Protein AF-A0AAV5FBT4-F1 (afdb_monomer_lite)

Sequence (159 aa):
MNPSDLVKLIEILNPSNKPGRITIITRMGAENMRVKLPHLIRAVRNSGQIVTWITDPMHGNTIKAPCVRAFFDVHDQEGSHPGGIHLEMTGQNVTECIGGSRTVTFDDLSDRYHTHCDPRLNASQSLELAFIIAETQEEEDAFRSQQQPATASACFLNG

pLDDT: mean 84.29, std 15.22, range [38.34, 98.38]

Structure (mmCIF, N/CA/C/O backbone):
data_AF-A0AAV5FBT4-F1
#
_entry.id   AF-A0AAV5FBT4-F1
#
loop_
_atom_site.group_PDB
_atom_site.id
_atom_site.type_symbol
_atom_site.label_atom_id
_atom_site.label_alt_id
_atom_site.label_comp_id
_atom_site.label_asym_id
_atom_site.label_entity_id
_atom_site.label_seq_id
_atom_site.pdbx_PDB_ins_code
_atom_site.Cartn_x
_atom_site.Cartn_y
_atom_site.Cartn_z
_atom_site.occupancy
_atom_site.B_iso_or_equiv
_atom_site.auth_seq_id
_atom_site.auth_comp_id
_atom_site.auth_asym_id
_atom_site.auth_atom_id
_atom_site.pdbx_PDB_model_num
ATOM 1 N N . MET A 1 1 ? 2.595 -10.405 10.685 1.00 91.25 1 MET A N 1
ATOM 2 C CA . MET A 1 1 ? 1.935 -9.520 11.664 1.00 91.25 1 MET A CA 1
ATOM 3 C C . MET A 1 1 ? 0.677 -10.215 12.149 1.00 91.25 1 MET A C 1
ATOM 5 O O . MET A 1 1 ? -0.098 -10.642 11.301 1.00 91.25 1 MET A O 1
ATOM 9 N N . ASN A 1 2 ? 0.506 -10.378 13.460 1.00 95.88 2 ASN A N 1
ATOM 10 C CA . ASN A 1 2 ? -0.711 -10.950 14.039 1.00 95.88 2 ASN A CA 1
ATOM 11 C C . ASN A 1 2 ? -1.728 -9.816 14.290 1.00 95.88 2 ASN A C 1
ATOM 13 O O . ASN A 1 2 ? -1.302 -8.749 14.742 1.00 95.88 2 ASN A O 1
ATOM 17 N N . PRO A 1 3 ? -3.039 -9.985 14.026 1.00 97.44 3 PRO A N 1
ATOM 18 C CA . PRO A 1 3 ? -3.989 -8.876 14.141 1.00 97.44 3 PRO A CA 1
ATOM 19 C C . PRO A 1 3 ? -4.095 -8.285 15.557 1.00 97.44 3 PRO A C 1
ATOM 21 O O . PRO A 1 3 ? -4.186 -7.070 15.706 1.00 97.44 3 PRO A O 1
ATOM 24 N N . SER A 1 4 ? -4.010 -9.117 16.600 1.00 97.19 4 SER A N 1
ATOM 25 C CA . SER A 1 4 ? -4.030 -8.657 17.998 1.00 97.19 4 SER A CA 1
ATOM 26 C C . SER A 1 4 ? -2.835 -7.776 18.353 1.00 97.19 4 SER A C 1
ATOM 28 O O . SER A 1 4 ? -2.968 -6.819 19.111 1.00 97.19 4 SER A O 1
ATOM 30 N N . ASP A 1 5 ? -1.663 -8.104 17.815 1.00 98.12 5 ASP A N 1
ATOM 31 C CA . ASP A 1 5 ? -0.425 -7.389 18.120 1.00 98.12 5 ASP A CA 1
ATOM 32 C C . ASP A 1 5 ? -0.409 -6.034 17.415 1.00 98.12 5 ASP A C 1
ATOM 34 O O . ASP A 1 5 ? 0.027 -5.042 17.994 1.00 98.12 5 ASP A O 1
ATOM 38 N N . LEU A 1 6 ? -0.965 -5.977 16.200 1.00 98.12 6 LEU A N 1
ATOM 39 C CA . LEU A 1 6 ? -1.168 -4.728 15.475 1.00 98.12 6 LEU A CA 1
ATOM 40 C C . LEU A 1 6 ? -2.055 -3.760 16.267 1.00 98.12 6 LEU A C 1
ATOM 42 O O . LEU A 1 6 ? -1.684 -2.601 16.427 1.00 98.12 6 LEU A O 1
ATOM 46 N N . VAL A 1 7 ? -3.191 -4.228 16.795 1.00 98.38 7 VAL A N 1
ATOM 47 C CA . VAL A 1 7 ? -4.098 -3.385 17.594 1.00 98.38 7 VAL A CA 1
ATOM 48 C C . VAL A 1 7 ? -3.393 -2.835 18.834 1.00 98.38 7 VAL A C 1
ATOM 50 O O . VAL A 1 7 ? -3.407 -1.624 19.044 1.00 98.38 7 VAL A O 1
ATOM 53 N N . LYS A 1 8 ? -2.690 -3.688 19.590 1.00 98.19 8 LYS A N 1
ATOM 54 C CA . LYS A 1 8 ? -1.911 -3.256 20.764 1.00 98.19 8 LYS A CA 1
ATOM 55 C C . LYS A 1 8 ? -0.864 -2.202 20.404 1.00 98.19 8 LYS A C 1
ATOM 57 O O . LYS A 1 8 ? -0.679 -1.234 21.134 1.00 98.19 8 LYS A O 1
ATOM 62 N N . LEU A 1 9 ? -0.174 -2.376 19.276 1.00 98.25 9 LEU A N 1
ATOM 63 C CA . LEU A 1 9 ? 0.823 -1.414 18.813 1.00 98.25 9 LEU A CA 1
ATOM 64 C C . LEU A 1 9 ? 0.180 -0.058 18.485 1.00 98.25 9 LEU A C 1
ATOM 66 O O . LEU A 1 9 ? 0.726 0.981 18.850 1.00 98.25 9 LEU A O 1
ATOM 70 N N . ILE A 1 10 ? -0.988 -0.058 17.836 1.00 98.25 10 ILE A N 1
ATOM 71 C CA . ILE A 1 10 ? -1.728 1.171 17.521 1.00 98.25 10 ILE A CA 1
ATOM 72 C C . ILE A 1 10 ? -2.156 1.885 18.805 1.00 98.25 10 ILE A C 1
ATOM 74 O O . ILE A 1 10 ? -1.957 3.091 18.907 1.00 98.25 10 ILE A O 1
ATOM 78 N N . GLU A 1 11 ? -2.672 1.162 19.799 1.00 97.69 11 GLU A N 1
ATOM 79 C CA . GLU A 1 11 ? -3.088 1.734 21.088 1.00 97.69 11 GLU A CA 1
ATOM 80 C C . GLU A 1 11 ? -1.926 2.406 21.831 1.00 97.69 11 GLU A C 1
ATOM 82 O O . GLU A 1 11 ? -2.087 3.493 22.385 1.00 97.69 11 GLU A O 1
ATOM 87 N N . ILE A 1 12 ? -0.734 1.802 21.792 1.00 98.06 12 ILE A N 1
ATOM 88 C CA . ILE A 1 12 ? 0.477 2.375 22.394 1.00 98.06 12 ILE A CA 1
ATOM 89 C C . ILE A 1 12 ? 0.918 3.642 21.648 1.00 98.06 12 ILE A C 1
ATOM 91 O O . ILE A 1 12 ? 1.294 4.636 22.271 1.00 98.06 12 ILE A O 1
ATOM 95 N N . LEU A 1 13 ? 0.900 3.619 20.313 1.00 97.88 13 LEU A N 1
ATOM 96 C CA . LEU A 1 13 ? 1.433 4.705 19.483 1.00 97.88 13 LEU A CA 1
ATOM 97 C C . LEU A 1 13 ? 0.427 5.846 19.235 1.00 97.88 13 LEU A C 1
ATOM 99 O O . LEU A 1 13 ? 0.830 6.964 18.892 1.00 97.88 13 LEU A O 1
ATOM 103 N N . ASN A 1 14 ? -0.869 5.582 19.405 1.00 97.88 14 ASN A N 1
ATOM 104 C CA . ASN A 1 14 ? -1.975 6.517 19.203 1.00 97.88 14 ASN A CA 1
ATOM 105 C C . ASN A 1 14 ? -3.029 6.409 20.318 1.00 97.88 14 ASN A C 1
ATOM 107 O O . ASN A 1 14 ? -4.195 6.126 20.038 1.00 97.88 14 ASN A O 1
ATOM 111 N N . PRO A 1 15 ? -2.658 6.674 21.583 1.00 97.00 15 PRO A N 1
ATOM 112 C CA . PRO A 1 15 ? -3.547 6.466 22.729 1.00 97.00 15 PRO A CA 1
ATOM 113 C C . PRO A 1 15 ? -4.798 7.356 22.707 1.00 97.00 15 PRO A C 1
ATOM 115 O O . PRO A 1 15 ? -5.805 7.023 23.321 1.00 97.00 15 PRO A O 1
ATOM 118 N N . SER A 1 16 ? -4.757 8.485 21.994 1.00 97.50 16 SER A N 1
ATOM 119 C CA . SER A 1 16 ? -5.908 9.375 21.795 1.00 97.50 16 SER A CA 1
ATOM 120 C C . SER A 1 16 ? -6.711 9.075 20.525 1.00 97.50 16 SER A C 1
ATOM 122 O O . SER A 1 16 ? -7.611 9.843 20.192 1.00 97.50 16 SER A O 1
ATOM 124 N N . ASN A 1 17 ? -6.378 7.996 19.804 1.00 97.75 17 ASN A N 1
ATOM 125 C CA . ASN A 1 17 ? -6.996 7.583 18.543 1.00 97.75 17 ASN A CA 1
ATOM 126 C C . ASN A 1 17 ? -7.163 8.744 17.540 1.00 97.75 17 ASN A C 1
ATOM 128 O O . ASN A 1 17 ? -8.205 8.914 16.906 1.00 97.75 17 ASN A O 1
ATOM 132 N N . LYS A 1 18 ? -6.140 9.601 17.422 1.00 98.12 18 LYS A N 1
ATOM 133 C CA . LYS A 1 18 ? -6.183 10.773 16.544 1.00 98.12 18 LYS A CA 1
ATOM 134 C C . LYS A 1 18 ? -6.147 10.320 15.073 1.00 98.12 18 LYS A C 1
ATOM 136 O O . LYS A 1 18 ? -5.168 9.673 14.686 1.00 98.12 18 LYS A O 1
ATOM 141 N N . PRO A 1 19 ? -7.134 10.690 14.233 1.00 96.94 19 PRO A N 1
ATOM 142 C CA . PRO A 1 19 ? -7.116 10.369 12.807 1.00 96.94 19 PRO A CA 1
ATOM 143 C C . PRO A 1 19 ? -5.848 10.879 12.111 1.00 96.94 19 PRO A C 1
ATOM 145 O O . PRO A 1 19 ? -5.370 11.978 12.399 1.00 96.94 19 PRO A O 1
ATOM 148 N N . GLY A 1 20 ? -5.285 10.066 11.214 1.00 94.06 20 GLY A N 1
ATOM 149 C CA . GLY A 1 20 ? -4.069 10.392 10.458 1.00 94.06 20 GLY A CA 1
ATOM 150 C C . GLY A 1 20 ? -2.762 10.359 11.263 1.00 94.06 20 GLY A C 1
ATOM 151 O O . GLY A 1 20 ? -1.703 10.632 10.706 1.00 94.06 20 GLY A O 1
ATOM 152 N N . ARG A 1 21 ? -2.793 10.023 12.563 1.00 97.19 21 ARG A N 1
ATOM 153 C CA . ARG A 1 21 ? -1.575 9.881 13.381 1.00 97.19 21 ARG A CA 1
ATOM 154 C C . ARG A 1 21 ? -0.781 8.624 13.033 1.00 97.19 21 ARG A C 1
ATOM 156 O O . ARG A 1 21 ? 0.446 8.663 13.076 1.00 97.19 21 ARG A O 1
ATOM 163 N N . ILE A 1 22 ? -1.475 7.524 12.744 1.00 98.19 22 ILE A N 1
ATOM 164 C CA . ILE A 1 22 ? -0.865 6.236 12.414 1.00 98.19 22 ILE A CA 1
ATOM 165 C C . ILE A 1 22 ? -1.163 5.893 10.970 1.00 98.19 22 ILE A C 1
ATOM 167 O O . ILE A 1 22 ? -2.320 5.857 10.550 1.00 98.19 22 ILE A O 1
ATOM 171 N N . THR A 1 23 ? -0.093 5.568 10.259 1.00 98.19 23 THR A N 1
ATOM 172 C CA . THR A 1 23 ? -0.140 5.021 8.914 1.00 98.19 23 THR A CA 1
ATOM 173 C C . THR A 1 23 ? 0.404 3.604 8.955 1.00 98.19 23 THR A C 1
ATOM 175 O O . THR A 1 23 ? 1.523 3.377 9.417 1.00 98.19 23 THR A O 1
ATOM 178 N N . ILE A 1 24 ? -0.382 2.646 8.475 1.00 97.88 24 ILE A N 1
ATOM 179 C CA . ILE A 1 24 ? 0.028 1.252 8.338 1.00 97.88 24 ILE A CA 1
ATOM 180 C C . ILE A 1 24 ? 0.471 1.038 6.899 1.00 97.88 24 ILE A C 1
ATOM 182 O O . ILE A 1 24 ? -0.338 1.133 5.979 1.00 97.88 24 ILE A O 1
ATOM 186 N N . ILE A 1 25 ? 1.752 0.725 6.715 1.00 96.06 25 ILE A N 1
ATOM 187 C CA . ILE A 1 25 ? 2.335 0.437 5.403 1.00 96.06 25 ILE A CA 1
ATOM 188 C C . ILE A 1 25 ? 2.385 -1.081 5.213 1.00 96.06 25 ILE A C 1
ATOM 190 O O . ILE A 1 25 ? 3.080 -1.796 5.937 1.00 96.06 25 ILE A O 1
ATOM 194 N N . THR A 1 26 ? 1.631 -1.586 4.242 1.00 94.62 26 THR A N 1
ATOM 195 C CA . THR A 1 26 ? 1.509 -3.015 3.945 1.00 94.62 26 THR A CA 1
ATOM 196 C C . THR A 1 26 ? 2.501 -3.425 2.858 1.00 94.62 26 THR A C 1
ATOM 198 O O . THR A 1 26 ? 2.422 -2.967 1.724 1.00 94.62 26 THR A O 1
ATOM 201 N N . ARG A 1 27 ? 3.429 -4.322 3.206 1.00 91.50 27 ARG A N 1
ATOM 202 C CA . ARG A 1 27 ? 4.431 -4.916 2.302 1.00 91.50 27 ARG A CA 1
ATOM 203 C C . ARG A 1 27 ? 4.384 -6.436 2.407 1.00 91.50 27 ARG A C 1
ATOM 205 O O . ARG A 1 27 ? 5.034 -7.043 3.251 1.00 91.50 27 ARG A O 1
ATOM 212 N N . MET A 1 28 ? 3.486 -7.056 1.655 1.00 87.81 28 MET A N 1
ATOM 213 C CA . MET A 1 28 ? 3.247 -8.505 1.757 1.00 87.81 28 MET A CA 1
ATOM 214 C C . MET A 1 28 ? 3.187 -9.215 0.400 1.00 87.81 28 MET A C 1
ATOM 216 O O . MET A 1 28 ? 3.235 -10.442 0.355 1.00 87.81 28 MET A O 1
ATOM 220 N N . GLY A 1 29 ? 3.164 -8.452 -0.692 1.00 87.00 29 GLY A N 1
ATOM 221 C CA . GLY A 1 29 ? 2.998 -8.952 -2.050 1.00 87.00 29 GLY A CA 1
ATOM 222 C C . GLY A 1 29 ? 1.564 -9.361 -2.386 1.00 87.00 29 GLY A C 1
ATOM 223 O O . GLY A 1 29 ? 0.745 -9.590 -1.495 1.00 87.00 29 GLY A O 1
ATOM 224 N N . ALA A 1 30 ? 1.251 -9.423 -3.682 1.00 87.25 30 ALA A N 1
ATOM 225 C CA . ALA A 1 30 ? -0.127 -9.491 -4.186 1.00 87.25 30 ALA A CA 1
ATOM 226 C C . ALA A 1 30 ? -0.936 -10.699 -3.671 1.00 87.25 30 ALA A C 1
ATOM 228 O O . ALA A 1 30 ? -2.115 -10.560 -3.339 1.00 87.25 30 ALA A O 1
ATOM 229 N N . GLU A 1 31 ? -0.312 -11.877 -3.590 1.00 87.88 31 GLU A N 1
ATOM 230 C CA . GLU A 1 31 ? -0.971 -13.110 -3.135 1.00 87.88 31 GLU A CA 1
ATOM 231 C C . GLU A 1 31 ? -1.283 -13.059 -1.638 1.00 87.88 31 GLU A C 1
ATOM 233 O O . GLU A 1 31 ? -2.429 -13.218 -1.218 1.00 87.88 31 GLU A O 1
ATOM 238 N N . ASN A 1 32 ? -0.273 -12.762 -0.816 1.00 90.81 32 ASN A N 1
ATOM 239 C CA . ASN A 1 32 ? -0.462 -12.663 0.628 1.00 90.81 32 ASN A CA 1
ATOM 240 C C . ASN A 1 32 ? -1.389 -11.510 1.008 1.00 90.81 32 ASN A C 1
ATOM 242 O O . ASN A 1 32 ? -2.031 -11.599 2.048 1.00 90.81 32 ASN A O 1
ATOM 246 N N . MET A 1 33 ? -1.443 -10.433 0.220 1.00 92.44 33 MET A N 1
ATOM 247 C CA . MET A 1 33 ? -2.311 -9.292 0.497 1.00 92.44 33 MET A CA 1
ATOM 248 C C . MET A 1 33 ? -3.774 -9.717 0.541 1.00 92.44 33 MET A C 1
ATOM 250 O O . MET A 1 33 ? -4.432 -9.492 1.553 1.00 92.44 33 MET A O 1
ATOM 254 N N . ARG A 1 34 ? -4.236 -10.446 -0.481 1.00 93.81 34 ARG A N 1
ATOM 255 C CA . ARG A 1 34 ? -5.615 -10.957 -0.557 1.00 93.81 34 ARG A CA 1
ATOM 256 C C . ARG A 1 34 ? -5.972 -11.909 0.580 1.00 93.81 34 ARG A C 1
ATOM 258 O O . ARG A 1 34 ? -7.128 -11.992 0.969 1.00 93.81 34 ARG A O 1
ATOM 265 N N . VAL A 1 35 ? -4.982 -12.603 1.139 1.00 94.94 35 VAL A N 1
ATOM 266 C CA . VAL A 1 35 ? -5.194 -13.560 2.232 1.00 94.94 35 VAL A CA 1
ATOM 267 C C . VAL A 1 35 ? -5.103 -12.895 3.607 1.00 94.94 35 VAL A C 1
ATOM 269 O O . VAL A 1 35 ? -5.899 -13.182 4.493 1.00 94.94 35 VAL A O 1
ATOM 272 N N . LYS A 1 36 ? -4.114 -12.026 3.830 1.00 95.75 36 LYS A N 1
ATOM 273 C CA . LYS A 1 36 ? -3.727 -11.565 5.176 1.00 95.75 36 LYS A CA 1
ATOM 274 C C . LYS A 1 36 ? -4.275 -10.189 5.525 1.00 95.75 36 LYS A C 1
ATOM 276 O O . LYS A 1 36 ? -4.616 -9.963 6.686 1.00 95.75 36 LYS A O 1
ATOM 281 N N . LEU A 1 37 ? -4.349 -9.272 4.560 1.00 97.12 37 LEU A N 1
ATOM 282 C CA . LEU A 1 37 ? -4.788 -7.899 4.807 1.00 97.12 37 LEU A CA 1
ATOM 283 C C . LEU A 1 37 ? -6.241 -7.809 5.317 1.00 97.12 37 LEU A C 1
ATOM 285 O O . LEU A 1 37 ? -6.445 -7.073 6.287 1.00 97.12 37 LEU A O 1
ATOM 289 N N . PRO A 1 38 ? -7.217 -8.600 4.811 1.00 98.00 38 PRO A N 1
ATOM 290 C CA . PRO A 1 38 ? -8.585 -8.585 5.337 1.00 98.00 38 PRO A CA 1
ATOM 291 C C . PRO A 1 38 ? -8.657 -8.784 6.856 1.00 98.00 38 PRO A C 1
ATOM 293 O O . PRO A 1 38 ? -9.351 -8.060 7.570 1.00 98.00 38 PRO A O 1
ATOM 296 N N . HIS A 1 39 ? -7.876 -9.728 7.389 1.00 98.00 39 HIS A N 1
ATOM 297 C CA . HIS A 1 39 ? -7.852 -10.014 8.823 1.00 98.00 39 HIS A CA 1
ATOM 298 C C . HIS A 1 39 ? -7.314 -8.844 9.656 1.00 98.00 39 HIS A C 1
ATOM 300 O O . HIS A 1 39 ? -7.796 -8.609 10.765 1.00 98.00 39 HIS A O 1
ATOM 306 N N . LEU A 1 40 ? -6.342 -8.096 9.128 1.00 98.31 40 LEU A N 1
ATOM 307 C CA . LEU A 1 40 ? -5.793 -6.914 9.795 1.00 98.31 40 LEU A CA 1
ATOM 308 C C . LEU A 1 40 ? -6.791 -5.753 9.774 1.00 98.31 40 LEU A C 1
ATOM 310 O O . LEU A 1 40 ? -7.016 -5.139 10.815 1.00 98.31 40 LEU A O 1
ATOM 314 N N . ILE A 1 41 ? -7.427 -5.497 8.625 1.00 98.31 41 ILE A N 1
ATOM 315 C CA . ILE A 1 41 ? -8.444 -4.447 8.476 1.00 98.31 41 ILE A CA 1
ATOM 316 C C . ILE A 1 41 ? -9.595 -4.680 9.456 1.00 98.31 41 ILE A C 1
ATOM 318 O O . ILE A 1 41 ? -9.957 -3.777 10.210 1.00 98.31 41 ILE A O 1
ATOM 322 N N . ARG A 1 42 ? -10.129 -5.907 9.509 1.00 98.38 42 ARG A N 1
ATOM 323 C CA . ARG A 1 42 ? -11.220 -6.270 10.427 1.00 98.38 42 ARG A CA 1
ATOM 324 C C . ARG A 1 42 ? -10.824 -6.095 11.889 1.00 98.38 42 ARG A C 1
ATOM 326 O O . ARG A 1 42 ? -11.618 -5.575 12.662 1.00 98.38 42 ARG A O 1
ATOM 333 N N . ALA A 1 43 ? -9.612 -6.490 12.276 1.00 98.38 43 ALA A N 1
ATOM 334 C CA . ALA A 1 43 ? -9.159 -6.339 13.657 1.00 98.38 43 ALA A CA 1
ATOM 335 C C . ALA A 1 43 ? -9.049 -4.867 14.081 1.00 98.38 43 ALA A C 1
ATOM 337 O O . ALA A 1 43 ? -9.541 -4.511 15.148 1.00 98.38 43 ALA A O 1
ATOM 338 N N . VAL A 1 44 ? -8.467 -4.014 13.230 1.00 98.19 44 VAL A N 1
ATOM 339 C CA . VAL A 1 44 ? -8.356 -2.565 13.477 1.00 98.19 44 VAL A CA 1
ATOM 340 C C . VAL A 1 44 ? -9.734 -1.901 13.517 1.00 98.19 44 VAL A C 1
ATOM 342 O O . VAL A 1 44 ? -10.007 -1.084 14.393 1.00 98.19 44 VAL A O 1
ATOM 345 N N . ARG A 1 45 ? -10.636 -2.286 12.607 1.00 97.56 45 ARG A N 1
ATOM 346 C CA . ARG A 1 45 ? -12.022 -1.802 12.606 1.00 97.56 45 ARG A CA 1
ATOM 347 C C . ARG A 1 45 ? -12.753 -2.191 13.889 1.00 97.56 45 ARG A C 1
ATOM 349 O O . ARG A 1 45 ? -13.384 -1.343 14.510 1.00 97.56 45 ARG A O 1
ATOM 356 N N . ASN A 1 46 ? -12.654 -3.455 14.296 1.00 98.00 46 ASN A N 1
ATOM 357 C CA . ASN A 1 46 ? -13.341 -3.973 15.479 1.00 98.00 46 ASN A CA 1
ATOM 358 C C . ASN A 1 46 ? -12.818 -3.358 16.785 1.00 98.00 46 ASN A C 1
ATOM 360 O O . ASN A 1 46 ? -13.565 -3.299 17.757 1.00 98.00 46 ASN A O 1
ATOM 364 N N . SER A 1 47 ? -11.568 -2.887 16.818 1.00 97.06 47 SER A N 1
ATOM 365 C CA . SER A 1 47 ? -11.022 -2.143 17.959 1.00 97.06 47 SER A CA 1
ATOM 366 C C . SER A 1 47 ? -11.348 -0.645 17.935 1.00 97.06 47 SER A C 1
ATOM 368 O O . SER A 1 47 ? -10.954 0.079 18.846 1.00 97.06 47 SER A O 1
ATOM 370 N N . GLY A 1 48 ? -12.061 -0.159 16.911 1.00 97.19 48 GLY A N 1
ATOM 371 C CA . GLY A 1 48 ? -12.432 1.252 16.767 1.00 97.19 48 GLY A CA 1
ATOM 372 C C . GLY A 1 48 ? -11.254 2.182 16.456 1.00 97.19 48 GLY A C 1
ATOM 373 O O . GLY A 1 48 ? -11.396 3.402 16.555 1.00 97.19 48 GLY A O 1
ATOM 374 N N . GLN A 1 49 ? -10.092 1.632 16.099 1.00 97.56 49 GLN A N 1
ATOM 375 C CA . GLN A 1 49 ? -8.887 2.407 15.817 1.00 97.56 49 GLN A CA 1
ATOM 376 C C . GLN A 1 49 ? -8.951 3.040 14.422 1.00 97.56 49 GLN A C 1
ATOM 378 O O . GLN A 1 49 ? -9.380 2.414 13.452 1.00 97.56 49 GLN A O 1
ATOM 383 N N . ILE A 1 50 ? -8.490 4.286 14.314 1.00 96.44 50 ILE A N 1
ATOM 384 C CA . ILE A 1 50 ? -8.475 5.057 13.070 1.00 96.44 50 ILE A CA 1
ATOM 385 C C . ILE A 1 50 ? -7.038 5.153 12.568 1.00 96.44 50 ILE A C 1
ATOM 387 O O . ILE A 1 50 ? -6.165 5.740 13.212 1.00 96.44 50 ILE A O 1
ATOM 391 N N . VAL A 1 51 ? -6.801 4.589 11.387 1.00 98.06 51 VAL A N 1
ATOM 392 C CA . VAL A 1 51 ? -5.482 4.528 10.751 1.00 98.06 51 VAL A CA 1
ATOM 393 C C . VAL A 1 51 ? -5.584 4.852 9.266 1.00 98.06 51 VAL A C 1
ATOM 395 O O . VAL A 1 51 ? -6.628 4.646 8.646 1.00 98.06 51 VAL A O 1
ATOM 398 N N . THR A 1 52 ? -4.479 5.310 8.690 1.00 98.25 52 THR A N 1
ATOM 399 C CA . THR A 1 52 ? -4.318 5.427 7.239 1.00 98.25 52 THR A CA 1
ATOM 400 C C . THR A 1 52 ? -3.675 4.151 6.709 1.00 98.25 52 THR A C 1
ATOM 402 O O . THR A 1 52 ? -2.593 3.772 7.157 1.00 98.25 52 THR A O 1
ATOM 405 N N . TRP A 1 53 ? -4.312 3.485 5.750 1.00 98.00 53 TRP A N 1
ATOM 406 C CA . TRP A 1 53 ? -3.736 2.316 5.088 1.00 98.00 53 TRP A CA 1
ATOM 407 C C . TRP A 1 53 ? -2.950 2.746 3.860 1.00 98.00 53 TRP A C 1
ATOM 409 O O . TRP A 1 53 ? -3.466 3.477 3.024 1.00 98.00 53 TRP A O 1
ATOM 419 N N . ILE A 1 54 ? -1.713 2.281 3.746 1.00 97.12 54 ILE A N 1
ATOM 420 C CA . ILE A 1 54 ? -0.871 2.481 2.570 1.00 97.12 54 ILE A CA 1
ATOM 421 C C . ILE A 1 54 ? -0.304 1.128 2.147 1.00 97.12 54 ILE A C 1
ATOM 423 O O . ILE A 1 54 ? -0.047 0.265 2.992 1.00 97.12 54 ILE A O 1
ATOM 427 N N . THR A 1 55 ? -0.081 0.927 0.852 1.00 94.31 55 THR A N 1
ATOM 428 C CA . THR A 1 55 ? 0.679 -0.227 0.355 1.00 94.31 55 THR A CA 1
ATOM 429 C C . THR A 1 55 ? 2.058 0.167 -0.142 1.00 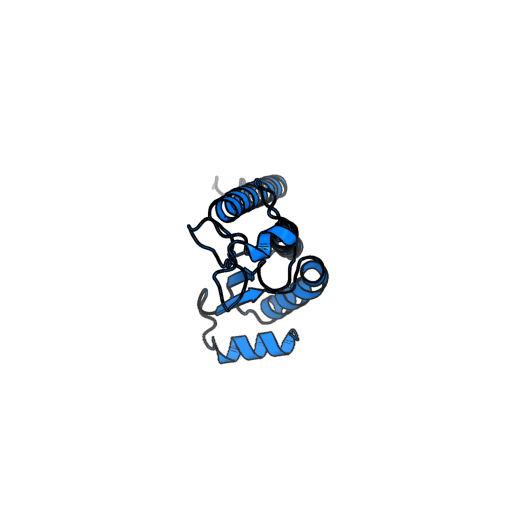94.31 55 THR A C 1
ATOM 431 O O . THR A 1 55 ? 2.251 1.224 -0.733 1.00 94.31 55 THR A O 1
ATOM 434 N N . ASP A 1 56 ? 3.022 -0.702 0.114 1.00 92.00 56 ASP A N 1
ATOM 435 C CA . ASP A 1 56 ? 4.353 -0.672 -0.462 1.00 92.00 56 ASP A CA 1
ATOM 436 C C . ASP A 1 56 ? 4.466 -1.867 -1.421 1.00 92.00 56 ASP A C 1
ATOM 438 O O . ASP A 1 56 ? 4.645 -3.009 -0.978 1.00 92.00 56 ASP A O 1
ATOM 442 N N . PRO A 1 57 ? 4.311 -1.634 -2.738 1.00 86.56 57 PRO A N 1
ATOM 443 C CA . PRO A 1 57 ? 4.367 -2.686 -3.740 1.00 86.56 57 PRO A CA 1
ATOM 444 C C . PRO A 1 57 ? 5.80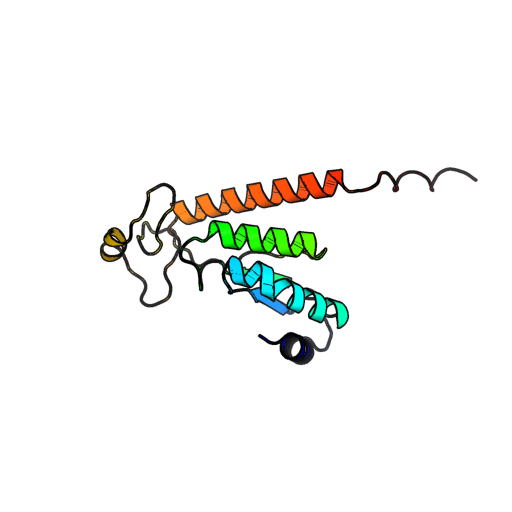6 -3.036 -4.144 1.00 86.56 57 PRO A C 1
ATOM 446 O O . PRO A 1 57 ? 5.983 -3.920 -4.980 1.00 86.56 57 PRO A O 1
ATOM 449 N N . MET A 1 58 ? 6.821 -2.363 -3.591 1.00 78.69 58 MET A N 1
ATOM 450 C CA . MET A 1 58 ? 8.227 -2.556 -3.949 1.00 78.69 58 MET A CA 1
ATOM 451 C C . MET A 1 58 ? 8.811 -3.744 -3.185 1.00 78.69 58 MET A C 1
ATOM 453 O O . MET A 1 58 ? 9.317 -4.697 -3.778 1.00 78.69 58 MET A O 1
ATOM 457 N N . HIS A 1 59 ? 8.678 -3.721 -1.860 1.00 69.81 59 HIS A N 1
ATOM 458 C CA . HIS A 1 59 ? 9.305 -4.707 -0.991 1.00 69.81 59 HIS A CA 1
ATOM 459 C C . HIS A 1 59 ? 8.486 -6.000 -0.952 1.00 69.81 59 HIS A C 1
ATOM 461 O O . HIS A 1 59 ? 7.427 -6.077 -0.324 1.00 69.81 59 HIS A O 1
ATOM 467 N N . GLY A 1 60 ? 9.003 -7.035 -1.617 1.00 58.53 60 GLY A N 1
ATOM 468 C CA . GLY A 1 60 ? 8.388 -8.363 -1.677 1.00 58.53 60 GLY A CA 1
ATOM 469 C C . GLY A 1 60 ? 7.696 -8.702 -2.999 1.00 58.53 60 GLY A C 1
ATOM 470 O O . GLY A 1 60 ? 6.962 -9.686 -3.034 1.00 58.53 60 GLY A O 1
ATOM 471 N N . ASN A 1 61 ? 7.919 -7.934 -4.075 1.00 62.78 61 ASN A N 1
ATOM 472 C CA . ASN A 1 61 ? 7.359 -8.235 -5.396 1.00 62.78 61 ASN A CA 1
ATOM 473 C C . ASN A 1 61 ? 8.385 -8.117 -6.530 1.00 62.78 61 ASN A C 1
ATOM 475 O O . ASN A 1 61 ? 9.111 -7.134 -6.630 1.00 62.78 61 ASN A O 1
ATOM 479 N N . THR A 1 62 ? 8.338 -9.069 -7.464 1.00 58.81 62 THR A N 1
ATOM 480 C CA . THR A 1 62 ? 9.022 -8.980 -8.767 1.00 58.81 62 THR A CA 1
ATOM 481 C C . THR A 1 62 ? 8.219 -8.147 -9.775 1.00 58.81 62 THR A C 1
ATOM 483 O O . THR A 1 62 ? 8.798 -7.503 -10.642 1.00 58.81 62 THR A O 1
ATOM 486 N N . ILE A 1 63 ? 6.883 -8.120 -9.646 1.00 63.88 63 ILE A N 1
ATOM 487 C CA . ILE A 1 63 ? 5.961 -7.349 -10.496 1.00 63.88 63 ILE A CA 1
ATOM 488 C C . ILE A 1 63 ? 5.015 -6.541 -9.601 1.00 63.88 63 ILE A C 1
ATOM 490 O O . ILE A 1 63 ? 4.341 -7.092 -8.733 1.00 63.88 63 ILE A O 1
ATOM 494 N N . LYS A 1 64 ? 4.960 -5.224 -9.813 1.00 69.81 64 LYS A N 1
ATOM 495 C CA . LYS A 1 64 ? 4.381 -4.265 -8.853 1.00 69.81 64 LYS A CA 1
ATOM 496 C C . LYS A 1 64 ? 2.893 -3.991 -9.068 1.00 69.81 64 LYS A C 1
ATOM 498 O O . LYS A 1 64 ? 2.147 -3.884 -8.098 1.00 69.81 64 LYS A O 1
ATOM 503 N N . ALA A 1 65 ? 2.446 -3.933 -10.325 1.00 71.06 65 ALA A N 1
ATOM 504 C CA . ALA A 1 65 ? 1.053 -3.632 -10.674 1.00 71.06 65 ALA A CA 1
ATOM 505 C C . ALA A 1 65 ? 0.023 -4.598 -10.037 1.00 71.06 65 ALA A C 1
ATOM 507 O O . ALA A 1 65 ? -0.973 -4.117 -9.492 1.00 71.06 65 ALA A O 1
ATOM 508 N N . PRO A 1 66 ? 0.258 -5.928 -9.980 1.00 80.44 66 PRO A N 1
ATOM 509 C CA . PRO A 1 66 ? -0.658 -6.848 -9.304 1.00 80.44 66 PRO A CA 1
ATOM 510 C C . PRO A 1 66 ? -0.823 -6.570 -7.808 1.00 80.44 66 PRO A C 1
ATOM 512 O O .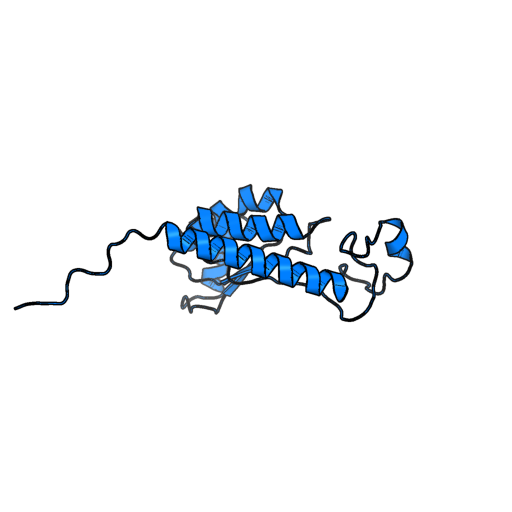 PRO A 1 66 ? -1.889 -6.838 -7.258 1.00 80.44 66 PRO A O 1
ATOM 515 N N . CYS A 1 67 ? 0.217 -6.051 -7.143 1.00 85.69 67 CYS A N 1
ATOM 516 C CA . CYS A 1 67 ? 0.169 -5.722 -5.719 1.00 85.69 67 CYS A CA 1
ATOM 517 C C . CYS A 1 67 ? -0.685 -4.481 -5.459 1.00 85.69 67 CYS A C 1
ATOM 519 O O . CYS A 1 67 ? -1.459 -4.472 -4.509 1.00 85.69 67 CYS A O 1
ATOM 521 N N . VAL A 1 68 ? -0.582 -3.465 -6.321 1.00 89.19 68 VAL A N 1
ATOM 522 C CA . VAL A 1 68 ? -1.414 -2.260 -6.227 1.00 89.19 68 VAL A CA 1
ATOM 523 C C . VAL A 1 68 ? -2.886 -2.620 -6.403 1.00 89.19 68 VAL A C 1
ATOM 525 O O . VAL A 1 68 ? -3.681 -2.325 -5.521 1.00 89.19 68 VAL A O 1
ATOM 528 N N . ARG A 1 69 ? -3.241 -3.360 -7.462 1.00 90.06 69 ARG A N 1
ATOM 529 C CA . ARG A 1 69 ? -4.628 -3.818 -7.665 1.00 90.06 69 ARG A CA 1
ATOM 530 C C . ARG A 1 69 ? -5.145 -4.658 -6.496 1.00 90.06 69 ARG A C 1
ATOM 532 O O . ARG A 1 69 ? -6.253 -4.449 -6.039 1.00 90.06 69 ARG A O 1
ATOM 539 N N . ALA A 1 70 ? -4.312 -5.549 -5.945 1.00 92.38 70 ALA A N 1
ATOM 540 C CA . ALA A 1 70 ? -4.672 -6.341 -4.762 1.00 92.38 70 ALA A CA 1
ATOM 541 C C . ALA A 1 70 ? -5.077 -5.499 -3.555 1.00 92.38 70 ALA A C 1
ATOM 543 O O . ALA A 1 70 ? -5.954 -5.896 -2.793 1.00 92.38 70 ALA A O 1
ATOM 544 N N . PHE A 1 71 ? -4.375 -4.390 -3.347 1.00 94.81 71 PHE A N 1
ATOM 545 C CA . PHE A 1 71 ? -4.617 -3.499 -2.229 1.00 94.81 71 PHE A CA 1
ATOM 546 C C . PHE A 1 71 ? -5.984 -2.826 -2.353 1.00 94.81 71 PHE A C 1
ATOM 548 O O . PHE A 1 71 ? -6.763 -2.863 -1.404 1.00 94.81 71 PHE A O 1
ATOM 555 N N . PHE A 1 72 ? -6.264 -2.288 -3.538 1.00 93.94 72 PHE A N 1
ATOM 556 C CA . PHE A 1 72 ? -7.545 -1.709 -3.932 1.00 93.94 72 PHE A CA 1
ATOM 557 C C . PHE A 1 72 ? -8.692 -2.730 -3.780 1.00 93.94 72 PHE A C 1
ATOM 559 O O . PHE A 1 72 ? -9.535 -2.558 -2.899 1.00 93.94 72 PHE A O 1
ATOM 566 N N . ASP A 1 73 ? -8.593 -3.896 -4.439 1.00 93.19 73 ASP A N 1
ATOM 567 C CA . ASP A 1 73 ? -9.585 -4.987 -4.358 1.00 93.19 73 ASP A CA 1
ATOM 568 C C . ASP A 1 73 ? -9.948 -5.367 -2.909 1.00 93.19 73 ASP A C 1
ATOM 570 O O . ASP A 1 73 ? -11.113 -5.571 -2.566 1.00 93.19 73 ASP A O 1
ATOM 574 N N . VAL A 1 74 ? -8.939 -5.520 -2.042 1.00 95.94 74 VAL A N 1
ATOM 575 C CA . VAL A 1 74 ? -9.152 -5.901 -0.638 1.00 95.94 74 VAL A CA 1
ATOM 576 C C . VAL A 1 74 ? -9.835 -4.778 0.133 1.00 95.94 74 VAL A C 1
ATOM 578 O O . VAL A 1 74 ? -10.694 -5.048 0.973 1.00 95.94 74 VAL A O 1
ATOM 581 N N . HIS A 1 75 ? -9.446 -3.527 -0.111 1.00 96.25 75 HIS A N 1
ATOM 582 C CA . HIS A 1 75 ? -10.051 -2.392 0.567 1.00 96.25 75 HIS A CA 1
ATOM 583 C C . HIS A 1 75 ? -11.521 -2.223 0.189 1.00 96.25 75 HIS A C 1
ATOM 585 O O . HIS A 1 75 ? -12.332 -2.033 1.103 1.00 96.25 75 HIS A O 1
ATOM 591 N N . ASP A 1 76 ? -11.856 -2.379 -1.092 1.00 93.19 76 ASP A N 1
ATOM 592 C CA . ASP A 1 76 ? -13.231 -2.382 -1.592 1.00 93.19 76 ASP A CA 1
ATOM 593 C C . ASP A 1 76 ? -14.058 -3.513 -0.960 1.00 93.19 76 ASP A C 1
ATOM 595 O O . ASP A 1 76 ? -15.060 -3.251 -0.290 1.00 93.19 76 ASP A O 1
ATOM 599 N N . GLN A 1 77 ? -13.572 -4.761 -1.029 1.00 94.81 77 GLN A N 1
ATOM 600 C CA . GLN A 1 77 ? -14.243 -5.929 -0.435 1.00 94.81 77 GLN A CA 1
ATOM 601 C C . GLN A 1 77 ? -14.488 -5.783 1.069 1.00 94.81 77 GLN A C 1
ATOM 603 O O . GLN A 1 77 ? -15.505 -6.240 1.594 1.00 94.81 77 GLN A O 1
ATOM 608 N N . GLU A 1 78 ? -13.551 -5.163 1.784 1.00 96.38 78 GLU A N 1
ATOM 609 C CA . GLU A 1 78 ? -13.685 -4.933 3.214 1.00 96.38 78 GLU A CA 1
ATOM 610 C C . GLU A 1 78 ? -14.499 -3.681 3.550 1.00 96.38 78 GLU A C 1
ATOM 612 O O . GLU A 1 78 ? -14.771 -3.474 4.732 1.00 96.38 78 GLU A O 1
ATOM 617 N N . GLY A 1 79 ? -14.870 -2.829 2.589 1.00 94.06 79 GLY A N 1
ATOM 618 C CA . GLY A 1 79 ? -15.518 -1.541 2.852 1.00 94.06 79 GLY A CA 1
ATOM 619 C C . GLY A 1 79 ? -14.613 -0.596 3.650 1.00 94.06 79 GLY A C 1
ATOM 620 O O . GLY A 1 79 ? -15.010 -0.020 4.665 1.00 94.06 79 GLY A O 1
ATOM 621 N N . SER A 1 80 ? -13.343 -0.514 3.268 1.00 95.50 80 SER A N 1
ATOM 622 C CA . SER A 1 80 ? -12.320 0.332 3.894 1.00 95.50 80 SER A CA 1
ATOM 623 C C . SER A 1 80 ? -11.645 1.224 2.859 1.00 95.50 80 SER A C 1
ATOM 625 O O . SER A 1 80 ? -11.826 1.036 1.665 1.00 95.50 80 SER A O 1
ATOM 627 N N . HIS A 1 81 ? -10.891 2.226 3.310 1.00 94.62 81 HIS A N 1
ATOM 628 C CA . HIS A 1 81 ? -10.307 3.211 2.405 1.00 94.62 81 HIS A CA 1
ATOM 629 C C . HIS A 1 81 ? -8.832 2.898 2.080 1.00 94.62 81 HIS A C 1
ATOM 631 O O . HIS A 1 81 ? -8.021 2.857 3.016 1.00 94.62 81 HIS A O 1
ATOM 637 N N . PRO A 1 82 ? -8.468 2.730 0.792 1.00 95.69 82 PRO A N 1
ATOM 638 C CA . PRO A 1 82 ? -7.078 2.630 0.358 1.00 95.69 82 PRO A CA 1
ATOM 639 C C . PRO A 1 82 ? -6.433 4.025 0.390 1.00 95.69 82 PRO A C 1
ATOM 641 O O . PRO A 1 82 ? -6.620 4.845 -0.501 1.00 95.69 82 PRO A O 1
ATOM 644 N N . GLY A 1 83 ? -5.684 4.324 1.451 1.00 95.44 83 GLY A N 1
ATOM 645 C CA . GLY A 1 83 ? -5.222 5.683 1.766 1.00 95.44 83 GLY A CA 1
ATOM 646 C C . GLY A 1 83 ? -3.955 6.155 1.045 1.00 95.44 83 GLY A C 1
ATOM 647 O O . GLY A 1 83 ? -3.571 7.312 1.211 1.00 95.44 83 GLY A O 1
ATOM 648 N N . GLY A 1 84 ? -3.276 5.296 0.281 1.00 94.31 84 GLY A N 1
ATOM 649 C CA . GLY A 1 84 ? -2.135 5.707 -0.539 1.00 94.31 84 GLY A CA 1
ATOM 650 C C . GLY A 1 84 ? -1.136 4.599 -0.852 1.00 94.31 84 GLY A C 1
ATOM 651 O O . GLY A 1 84 ? -1.325 3.428 -0.514 1.00 94.31 84 GLY A O 1
ATOM 652 N N . ILE A 1 85 ? -0.040 4.993 -1.503 1.00 93.38 85 ILE A N 1
ATOM 653 C CA . ILE A 1 85 ? 1.018 4.091 -1.968 1.00 93.38 85 ILE A CA 1
ATOM 654 C C . ILE A 1 85 ? 2.381 4.672 -1.581 1.00 93.38 85 ILE A C 1
ATOM 656 O O . ILE A 1 85 ? 2.626 5.867 -1.733 1.00 93.38 85 ILE A O 1
ATOM 660 N N . HIS A 1 86 ? 3.264 3.822 -1.065 1.00 92.88 86 HIS A N 1
ATOM 661 C CA . HIS A 1 86 ? 4.641 4.147 -0.714 1.00 92.88 86 HIS A CA 1
ATOM 662 C C . HIS A 1 86 ? 5.578 3.547 -1.763 1.00 92.88 86 HIS A C 1
ATOM 664 O O . HIS A 1 86 ? 5.600 2.331 -1.940 1.00 92.88 86 HIS A O 1
ATOM 670 N N . LEU A 1 87 ? 6.351 4.384 -2.456 1.00 90.38 87 LEU A N 1
ATOM 671 C CA . LEU A 1 87 ? 7.237 3.960 -3.541 1.00 90.38 87 LEU A CA 1
ATOM 672 C C . LEU A 1 87 ? 8.669 4.422 -3.304 1.00 90.38 87 LEU A C 1
ATOM 674 O O . LEU A 1 87 ? 8.902 5.540 -2.850 1.00 90.38 87 LEU A O 1
ATOM 678 N N . GLU A 1 88 ? 9.613 3.591 -3.734 1.00 89.06 88 GLU A N 1
ATOM 679 C CA . GLU A 1 88 ? 11.001 3.993 -3.926 1.00 89.06 88 GLU A CA 1
ATOM 680 C C . GLU A 1 88 ? 11.241 4.256 -5.411 1.00 89.06 88 GLU A C 1
ATOM 682 O O . GLU A 1 88 ? 11.083 3.370 -6.256 1.00 89.06 88 GLU A O 1
ATOM 687 N N . MET A 1 89 ? 11.592 5.496 -5.741 1.00 90.31 89 MET A N 1
ATOM 688 C CA . MET A 1 89 ? 11.763 5.940 -7.120 1.00 90.31 89 MET A CA 1
ATOM 689 C C . MET A 1 89 ? 12.962 6.870 -7.284 1.00 90.31 89 MET A C 1
ATOM 691 O O . MET A 1 89 ? 13.443 7.485 -6.332 1.00 90.31 89 MET A O 1
ATOM 695 N N . THR A 1 90 ? 13.432 6.993 -8.520 1.00 87.19 90 THR A N 1
ATOM 696 C CA . THR A 1 90 ? 14.433 7.972 -8.934 1.00 87.19 90 THR A CA 1
ATOM 697 C C . THR A 1 90 ? 14.092 8.529 -10.313 1.00 87.19 90 THR A C 1
ATOM 699 O O . THR A 1 90 ? 13.634 7.810 -11.200 1.00 87.19 90 THR A O 1
ATOM 702 N N . GLY A 1 91 ? 14.364 9.821 -10.522 1.00 88.38 91 GLY A N 1
ATOM 703 C CA . GLY A 1 91 ? 14.260 10.457 -11.841 1.00 88.38 91 GLY A CA 1
ATOM 704 C C . GLY A 1 91 ? 15.351 10.007 -12.823 1.00 88.38 91 GLY A C 1
ATOM 705 O O . GLY A 1 91 ? 15.324 10.367 -13.997 1.00 88.38 91 GLY A O 1
ATOM 706 N N . GLN A 1 92 ? 16.328 9.232 -12.350 1.00 86.06 92 GLN A N 1
ATOM 707 C CA . GLN A 1 92 ? 17.414 8.702 -13.165 1.00 86.06 92 GLN A CA 1
ATOM 708 C C . GLN A 1 92 ? 16.951 7.499 -13.994 1.00 86.06 92 GLN A C 1
ATOM 710 O O . GLN A 1 92 ? 16.096 6.715 -13.579 1.00 86.06 92 GLN A O 1
ATOM 715 N N . ASN A 1 93 ? 17.561 7.322 -15.166 1.00 84.81 93 ASN A N 1
ATOM 716 C CA . ASN A 1 93 ? 17.340 6.145 -16.000 1.00 84.81 93 ASN A CA 1
ATOM 717 C C . ASN A 1 93 ? 18.180 4.963 -15.487 1.00 84.81 93 ASN A C 1
ATOM 719 O O . ASN A 1 93 ? 19.266 4.706 -16.016 1.00 84.81 93 ASN A O 1
ATOM 723 N N . VAL A 1 94 ? 17.689 4.314 -14.427 1.00 84.50 94 VAL A N 1
ATOM 724 C CA . VAL A 1 94 ? 18.281 3.123 -13.796 1.00 84.50 94 VAL A CA 1
ATOM 725 C C . VAL A 1 94 ? 17.589 1.838 -14.252 1.00 84.50 94 VAL A C 1
ATOM 727 O O . VAL A 1 94 ? 16.422 1.856 -14.656 1.00 84.50 94 VAL A O 1
ATOM 730 N N . THR A 1 95 ? 18.296 0.718 -14.139 1.00 82.81 95 THR A N 1
ATOM 731 C CA . THR A 1 95 ? 17.800 -0.634 -14.431 1.00 82.81 95 THR A CA 1
ATOM 732 C C . THR A 1 95 ? 17.686 -1.450 -13.145 1.00 82.81 95 THR A C 1
ATOM 734 O O . THR A 1 95 ? 18.081 -2.597 -13.087 1.00 82.81 95 THR A O 1
ATOM 737 N N . GLU A 1 96 ? 17.170 -0.859 -12.067 1.00 80.94 96 GLU A N 1
ATOM 738 C CA . GLU A 1 96 ? 17.098 -1.539 -10.763 1.00 80.94 96 GLU A CA 1
ATOM 739 C C . GLU A 1 96 ? 15.881 -2.478 -10.662 1.00 80.94 96 GLU A C 1
ATOM 741 O O . GLU A 1 96 ? 15.900 -3.450 -9.914 1.00 80.94 96 GLU A O 1
ATOM 746 N N . CYS A 1 97 ? 14.824 -2.224 -11.441 1.00 80.06 97 CYS A N 1
ATOM 747 C CA . CYS A 1 97 ? 13.580 -2.992 -11.421 1.00 80.06 97 CYS A CA 1
ATOM 748 C C . CYS A 1 97 ? 13.258 -3.584 -12.793 1.00 80.06 97 CYS A C 1
ATOM 750 O O . CYS A 1 97 ? 13.290 -2.866 -13.791 1.00 80.06 97 CYS A O 1
ATOM 752 N N . ILE A 1 98 ? 12.866 -4.858 -12.822 1.00 80.31 98 ILE A N 1
ATOM 753 C CA . ILE A 1 98 ? 12.476 -5.581 -14.041 1.00 80.31 98 ILE A CA 1
ATOM 754 C C . ILE A 1 98 ? 11.118 -5.074 -14.555 1.00 80.31 98 ILE A C 1
ATOM 756 O O . ILE A 1 98 ? 10.231 -4.716 -13.776 1.00 80.31 98 ILE A O 1
ATOM 760 N N . GLY A 1 99 ? 10.946 -5.080 -15.876 1.00 79.88 99 GLY A N 1
ATOM 761 C CA . GLY A 1 99 ? 9.704 -4.743 -16.563 1.00 79.88 99 GLY A CA 1
ATOM 762 C C . GLY A 1 99 ? 9.570 -3.261 -16.915 1.00 79.88 99 GLY A C 1
ATOM 763 O O . GLY A 1 99 ? 10.557 -2.553 -17.143 1.00 79.88 99 GLY A O 1
ATOM 764 N N . GLY A 1 100 ? 8.320 -2.806 -16.992 1.00 74.75 100 GLY A N 1
ATOM 765 C CA . GLY A 1 100 ? 7.940 -1.504 -17.539 1.00 74.75 100 GLY A CA 1
ATOM 766 C C . GLY A 1 100 ? 8.015 -1.441 -19.066 1.00 74.75 100 GLY A C 1
ATOM 767 O O . GLY A 1 100 ? 8.506 -2.354 -19.733 1.00 74.75 100 GLY A O 1
ATOM 768 N N . SER A 1 101 ? 7.559 -0.322 -19.618 1.00 72.75 101 SER A N 1
ATOM 769 C CA . SER A 1 101 ? 7.485 -0.043 -21.063 1.00 72.75 101 SER A CA 1
ATOM 770 C C . SER A 1 101 ? 8.796 -0.205 -21.847 1.00 72.75 101 SER A C 1
ATOM 772 O O . SER A 1 101 ? 8.762 -0.553 -23.023 1.00 72.75 101 SER A O 1
ATOM 774 N N . ARG A 1 102 ? 9.961 0.012 -21.220 1.00 66.88 102 ARG A N 1
ATOM 775 C CA . ARG A 1 102 ? 11.284 -0.215 -21.846 1.00 66.88 102 ARG A CA 1
ATOM 776 C C . ARG A 1 102 ? 11.816 -1.642 -21.661 1.00 66.88 102 ARG A C 1
ATOM 778 O O . ARG A 1 102 ? 12.950 -1.889 -22.044 1.00 66.88 102 ARG A O 1
ATOM 785 N N . THR A 1 103 ? 11.014 -2.529 -21.066 1.00 74.50 103 THR A N 1
ATOM 786 C CA . THR A 1 103 ? 11.317 -3.933 -20.748 1.00 74.50 103 THR A CA 1
ATOM 787 C C . THR A 1 103 ? 12.730 -4.106 -20.200 1.00 74.50 103 THR A C 1
ATOM 789 O O . THR A 1 103 ? 13.597 -4.663 -20.860 1.00 74.50 103 THR A O 1
ATOM 792 N N . VAL A 1 104 ? 12.962 -3.624 -18.975 1.00 76.75 104 VAL A N 1
ATOM 793 C CA . VAL A 1 104 ? 14.199 -3.950 -18.254 1.00 76.75 104 VAL A CA 1
ATOM 794 C C . VAL A 1 104 ? 14.171 -5.444 -17.946 1.00 76.75 104 VAL A C 1
ATOM 796 O O . VAL A 1 104 ? 13.243 -5.918 -17.289 1.00 76.75 104 VAL A O 1
ATOM 799 N N . THR A 1 105 ? 15.143 -6.193 -18.445 1.00 80.19 105 THR A N 1
ATOM 800 C CA . THR A 1 105 ? 15.283 -7.632 -18.206 1.00 80.19 105 THR A CA 1
ATOM 801 C C . THR A 1 105 ? 16.183 -7.905 -17.000 1.00 80.19 105 THR A C 1
ATOM 803 O O . THR A 1 105 ? 16.728 -6.986 -16.389 1.00 80.19 105 THR A O 1
ATOM 806 N N . PHE A 1 106 ? 16.329 -9.179 -16.623 1.00 75.12 106 PHE A N 1
ATOM 807 C CA . PHE A 1 106 ? 17.240 -9.565 -15.543 1.00 75.12 106 PHE A CA 1
ATOM 808 C C . PHE A 1 106 ? 18.707 -9.256 -15.889 1.00 75.12 106 PHE A C 1
ATOM 810 O O . PHE A 1 106 ? 19.466 -8.832 -15.021 1.00 75.12 106 PHE A O 1
ATOM 817 N N . ASP A 1 107 ? 19.091 -9.408 -17.158 1.00 78.56 107 ASP A N 1
ATOM 818 C CA . ASP A 1 107 ? 20.465 -9.173 -17.616 1.00 78.56 107 ASP A CA 1
ATOM 819 C C . ASP A 1 107 ? 20.822 -7.675 -17.583 1.00 78.56 107 ASP A C 1
ATOM 821 O O . ASP A 1 107 ? 21.942 -7.294 -17.224 1.00 78.56 107 ASP A O 1
ATOM 825 N N . ASP A 1 108 ? 19.832 -6.815 -17.839 1.00 74.56 108 ASP A N 1
ATOM 826 C CA . ASP A 1 108 ? 19.979 -5.355 -17.810 1.00 74.56 108 ASP A CA 1
ATOM 827 C C . ASP A 1 108 ? 20.226 -4.801 -16.400 1.00 74.56 108 ASP A C 1
ATOM 829 O O . ASP A 1 108 ? 20.688 -3.664 -16.258 1.00 74.56 108 ASP A O 1
ATOM 833 N N . LEU A 1 109 ? 19.944 -5.581 -15.346 1.00 76.31 109 LEU A N 1
ATOM 834 C CA . LEU A 1 109 ? 20.144 -5.138 -13.965 1.00 76.31 109 LEU A CA 1
ATOM 835 C C . LEU A 1 109 ? 21.604 -4.758 -13.706 1.00 76.31 109 LEU A C 1
ATOM 837 O O . LEU A 1 109 ? 21.866 -3.833 -12.950 1.00 76.31 109 LEU A O 1
ATOM 841 N N . SER A 1 110 ? 22.557 -5.423 -14.361 1.00 73.56 110 SER A N 1
ATOM 842 C CA . SER A 1 110 ? 23.991 -5.194 -14.153 1.00 73.56 110 SER A CA 1
ATOM 843 C C . SER A 1 110 ? 24.537 -3.893 -14.766 1.00 73.56 110 SER A C 1
ATOM 845 O O . SER A 1 110 ? 25.625 -3.468 -14.381 1.00 73.56 110 SER A O 1
ATOM 847 N N . ASP A 1 111 ? 23.794 -3.234 -15.667 1.00 71.69 111 ASP A N 1
ATOM 848 C CA . ASP A 1 111 ? 24.249 -2.018 -16.366 1.00 71.69 111 ASP A CA 1
ATOM 849 C C . ASP A 1 111 ? 24.224 -0.779 -15.452 1.00 71.69 111 ASP A C 1
ATOM 851 O O . ASP A 1 111 ? 25.178 -0.002 -15.400 1.00 71.69 111 ASP A O 1
ATOM 855 N N . ARG A 1 112 ? 23.122 -0.574 -14.712 1.00 67.69 112 ARG A N 1
ATOM 856 C CA . ARG A 1 112 ? 22.870 0.657 -13.934 1.00 67.69 112 ARG A CA 1
ATOM 857 C C . ARG A 1 112 ? 22.235 0.394 -12.574 1.00 67.69 112 ARG A C 1
ATOM 859 O O . ARG A 1 112 ? 21.350 1.140 -12.142 1.00 67.69 112 ARG A O 1
ATOM 866 N N . TYR A 1 113 ? 22.690 -0.650 -11.886 1.00 69.69 113 TYR A N 1
ATOM 867 C CA . TYR A 1 113 ? 22.365 -0.857 -10.476 1.00 69.69 113 TYR A CA 1
ATOM 868 C C . TYR A 1 113 ? 23.195 0.098 -9.612 1.00 69.69 113 TYR A C 1
ATOM 870 O O . TYR A 1 113 ? 24.362 -0.159 -9.318 1.00 69.69 113 TYR A O 1
ATOM 878 N N . HIS A 1 114 ? 22.621 1.241 -9.238 1.00 66.12 114 HIS A N 1
ATOM 879 C CA . HIS A 1 114 ? 23.358 2.303 -8.537 1.00 66.12 114 HIS A CA 1
ATOM 880 C C . HIS A 1 114 ? 23.008 2.422 -7.051 1.00 66.12 114 HIS A C 1
ATOM 882 O O . HIS A 1 114 ? 23.570 3.264 -6.351 1.00 66.12 114 HIS A O 1
ATOM 888 N N . THR A 1 115 ? 22.080 1.606 -6.564 1.00 64.12 115 THR A N 1
ATOM 889 C CA . THR A 1 115 ? 21.700 1.552 -5.153 1.00 64.12 115 THR A CA 1
ATOM 890 C C . THR A 1 115 ? 22.429 0.413 -4.442 1.00 64.12 115 THR A C 1
ATOM 892 O O . THR A 1 115 ? 22.586 -0.679 -4.982 1.00 64.12 115 THR A O 1
ATOM 895 N N . HIS A 1 116 ? 22.868 0.665 -3.209 1.00 61.81 116 HIS A N 1
ATOM 896 C CA . HIS A 1 116 ? 23.323 -0.387 -2.292 1.00 61.81 116 HIS A CA 1
ATOM 897 C C . HIS A 1 116 ? 22.170 -0.967 -1.455 1.00 61.81 116 HIS A C 1
ATOM 899 O O . HIS A 1 116 ? 22.388 -1.894 -0.678 1.00 61.81 116 HIS A O 1
ATOM 905 N N . CYS A 1 117 ? 20.970 -0.397 -1.596 1.00 72.50 117 CYS A N 1
ATOM 906 C CA . CYS A 1 117 ? 19.759 -0.762 -0.869 1.00 72.50 117 CYS A CA 1
ATOM 907 C C . CYS A 1 117 ? 18.758 -1.448 -1.820 1.00 72.50 117 CYS A C 1
ATOM 909 O O . CYS A 1 117 ? 19.153 -2.161 -2.746 1.00 72.50 117 CYS A O 1
ATOM 911 N N . ASP A 1 118 ? 17.465 -1.224 -1.594 1.00 74.56 118 ASP A N 1
ATOM 912 C CA . ASP A 1 118 ? 16.385 -1.776 -2.398 1.00 74.56 118 ASP A CA 1
ATOM 913 C C . ASP A 1 118 ? 16.301 -1.132 -3.800 1.00 74.56 118 ASP A C 1
ATOM 915 O O . ASP A 1 118 ? 16.702 0.025 -3.996 1.00 74.56 118 ASP A O 1
ATOM 919 N N . PRO A 1 119 ? 15.839 -1.896 -4.809 1.00 74.56 119 PRO A N 1
ATOM 920 C CA . PRO A 1 119 ? 15.772 -1.445 -6.191 1.00 74.56 119 PRO A CA 1
ATOM 921 C C . PRO A 1 119 ? 14.667 -0.403 -6.411 1.00 74.56 119 PRO A C 1
ATOM 923 O O . PRO A 1 119 ? 13.495 -0.636 -6.107 1.00 74.56 119 PRO A O 1
ATOM 926 N N . ARG A 1 120 ? 15.013 0.732 -7.027 1.00 86.56 120 ARG A N 1
ATOM 927 C CA . ARG A 1 120 ? 14.094 1.859 -7.249 1.00 86.56 120 ARG A CA 1
ATOM 928 C C . ARG A 1 120 ? 13.428 1.791 -8.619 1.00 86.56 120 ARG A C 1
ATOM 930 O O . ARG A 1 120 ? 14.004 1.323 -9.600 1.00 86.56 120 ARG A O 1
ATOM 937 N N . LEU A 1 121 ? 12.214 2.330 -8.712 1.00 86.81 121 LEU A N 1
ATOM 938 C CA . LEU A 1 121 ? 11.586 2.630 -9.999 1.00 86.81 121 LEU A CA 1
ATOM 939 C C . LEU A 1 121 ? 12.361 3.744 -10.709 1.00 86.81 121 LEU A C 1
ATOM 941 O O . LEU A 1 121 ? 12.623 4.791 -10.115 1.00 86.81 121 LEU A O 1
ATOM 945 N N . ASN A 1 122 ? 12.669 3.560 -11.991 1.00 88.25 122 ASN A N 1
ATOM 946 C CA . ASN A 1 122 ? 13.124 4.674 -12.824 1.00 88.25 122 ASN A CA 1
ATOM 947 C C . ASN A 1 122 ? 11.955 5.613 -13.182 1.00 88.25 122 ASN A C 1
ATOM 949 O O . ASN A 1 122 ? 10.788 5.317 -12.904 1.00 88.25 122 ASN A O 1
ATOM 953 N N . ALA A 1 123 ? 12.257 6.748 -13.817 1.00 88.69 123 ALA A N 1
ATOM 954 C CA . ALA A 1 123 ? 11.255 7.757 -14.169 1.00 88.69 123 ALA A CA 1
ATOM 955 C C . ALA A 1 123 ? 10.099 7.198 -15.021 1.00 88.69 123 ALA A C 1
ATOM 957 O O . ALA A 1 123 ? 8.936 7.500 -14.758 1.00 88.69 123 ALA A O 1
ATOM 958 N N . SER A 1 124 ? 10.403 6.361 -16.019 1.00 88.12 124 SER A N 1
ATOM 959 C CA . SER A 1 124 ? 9.390 5.796 -16.917 1.00 88.12 124 SER A CA 1
ATOM 960 C C . SER A 1 124 ? 8.488 4.796 -16.194 1.00 88.12 124 SER A C 1
ATOM 962 O O . SER A 1 124 ? 7.271 4.899 -16.296 1.00 88.12 124 SER A O 1
ATOM 964 N N . GLN A 1 125 ? 9.067 3.884 -15.408 1.00 86.25 125 GLN A N 1
ATOM 965 C CA . GLN A 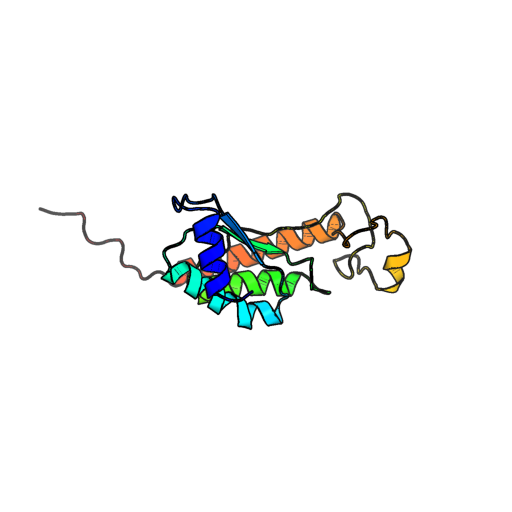1 125 ? 8.308 2.917 -14.609 1.00 86.25 125 GLN A CA 1
ATOM 966 C C . GLN A 1 125 ? 7.467 3.604 -13.523 1.00 86.25 125 GLN A C 1
ATOM 968 O O . GLN A 1 125 ? 6.372 3.151 -13.204 1.00 86.25 125 GLN A O 1
ATOM 973 N N . SER A 1 126 ? 7.967 4.706 -12.959 1.00 89.81 126 SER A N 1
ATOM 974 C CA . SER A 1 126 ? 7.237 5.511 -11.976 1.00 89.81 126 SER A CA 1
ATOM 975 C C . SER A 1 126 ? 5.998 6.167 -12.578 1.00 89.81 126 SER A C 1
ATOM 977 O O . SER A 1 126 ? 4.927 6.124 -11.978 1.00 89.81 126 SER A O 1
ATOM 979 N N . LEU A 1 127 ? 6.137 6.758 -13.768 1.00 90.75 127 LEU A N 1
ATOM 980 C CA . LEU A 1 127 ? 5.029 7.394 -14.475 1.00 90.75 127 LEU A CA 1
ATOM 981 C C . LEU A 1 127 ? 3.993 6.363 -14.938 1.00 90.75 127 LEU A C 1
ATOM 983 O O . LEU A 1 127 ? 2.798 6.581 -14.783 1.00 90.75 127 LEU A O 1
ATOM 987 N N . GLU A 1 128 ? 4.451 5.224 -15.453 1.00 87.88 128 GLU A N 1
ATOM 988 C CA . GLU A 1 128 ? 3.588 4.100 -15.828 1.00 87.88 128 GLU A CA 1
ATOM 989 C C . GLU A 1 128 ? 2.764 3.605 -14.634 1.00 87.88 128 GLU A C 1
ATOM 991 O O . GLU A 1 128 ? 1.548 3.457 -14.733 1.00 87.88 128 GLU A O 1
ATOM 996 N N . LEU A 1 129 ? 3.403 3.429 -13.474 1.00 88.12 129 LEU A N 1
ATOM 997 C CA . LEU A 1 129 ? 2.697 3.036 -12.261 1.00 88.12 129 LEU A CA 1
ATOM 998 C C . LEU A 1 129 ? 1.677 4.096 -11.822 1.00 88.12 129 LEU A C 1
ATOM 1000 O O . LEU A 1 129 ? 0.592 3.729 -11.384 1.00 88.12 129 LEU A O 1
ATOM 1004 N N . ALA A 1 130 ? 1.989 5.387 -11.968 1.00 91.12 130 ALA A N 1
ATOM 1005 C CA . ALA A 1 130 ? 1.052 6.465 -11.659 1.00 91.12 130 ALA A CA 1
ATOM 1006 C C . ALA A 1 130 ? -0.219 6.401 -12.525 1.00 91.12 130 ALA A C 1
ATOM 1008 O O . ALA A 1 130 ? -1.313 6.558 -11.987 1.00 91.12 130 ALA A O 1
ATOM 1009 N N . PHE A 1 131 ? -0.093 6.109 -13.825 1.00 90.75 131 PHE A N 1
ATOM 1010 C CA . PHE A 1 131 ? -1.253 5.902 -14.699 1.00 90.75 131 PHE A CA 1
ATOM 1011 C C . PHE A 1 131 ? -2.076 4.678 -14.286 1.00 90.75 131 PHE A C 1
ATOM 1013 O O . PHE A 1 131 ? -3.288 4.793 -14.151 1.00 90.75 131 PHE A O 1
ATOM 1020 N N . ILE A 1 132 ? -1.431 3.546 -13.981 1.00 87.75 132 ILE A N 1
ATOM 1021 C CA . ILE A 1 132 ? -2.133 2.337 -13.509 1.00 87.75 132 ILE A CA 1
ATOM 1022 C C . ILE A 1 132 ? -2.925 2.619 -12.224 1.00 87.75 132 ILE A C 1
ATOM 1024 O O . ILE A 1 132 ? -4.040 2.125 -12.061 1.00 87.75 132 ILE A O 1
ATOM 1028 N N . ILE A 1 133 ? -2.352 3.391 -11.297 1.00 89.69 133 ILE A N 1
ATOM 1029 C CA . ILE A 1 133 ? -3.022 3.783 -10.052 1.00 89.69 133 ILE A CA 1
ATOM 1030 C C . ILE A 1 133 ? -4.243 4.654 -10.351 1.00 89.69 133 ILE A C 1
ATOM 1032 O O . ILE A 1 133 ? -5.305 4.395 -9.793 1.00 89.69 133 ILE A O 1
ATOM 1036 N N . ALA A 1 134 ? -4.097 5.653 -11.226 1.00 90.62 134 ALA A N 1
ATOM 1037 C CA . ALA A 1 134 ? -5.193 6.537 -11.613 1.00 90.62 134 ALA A CA 1
ATOM 1038 C C . ALA A 1 134 ? -6.348 5.757 -12.260 1.00 90.62 134 ALA A C 1
ATOM 1040 O O . ALA A 1 134 ? -7.485 5.900 -11.827 1.00 90.62 134 ALA A O 1
ATOM 1041 N N . GLU A 1 135 ? -6.049 4.867 -13.211 1.00 89.00 135 GLU A N 1
ATOM 1042 C CA . GLU A 1 135 ? -7.047 3.998 -13.850 1.00 89.00 135 GLU A CA 1
ATOM 1043 C C . GLU A 1 135 ? -7.757 3.100 -12.828 1.00 89.00 135 GLU A C 1
ATOM 1045 O O . GLU A 1 135 ? -8.981 3.025 -12.814 1.00 89.00 135 GLU A O 1
ATOM 1050 N N . THR A 1 136 ? -7.001 2.465 -11.924 1.00 86.38 136 THR A N 1
ATOM 1051 C CA . THR A 1 136 ? -7.578 1.590 -10.886 1.00 86.38 136 THR A CA 1
ATOM 1052 C C . THR A 1 136 ? -8.515 2.377 -9.964 1.00 86.38 136 THR A C 1
ATOM 1054 O O . THR A 1 136 ? -9.592 1.901 -9.617 1.00 86.38 136 THR A O 1
ATOM 1057 N N . GLN A 1 137 ? -8.130 3.600 -9.587 1.00 84.81 137 GLN A N 1
ATOM 1058 C CA . GLN A 1 137 ? -8.954 4.464 -8.747 1.00 84.81 137 GLN A CA 1
ATOM 1059 C C . GLN A 1 137 ? -10.233 4.923 -9.468 1.00 84.81 137 GLN A C 1
ATOM 1061 O O . GLN A 1 137 ? -11.304 4.925 -8.866 1.00 84.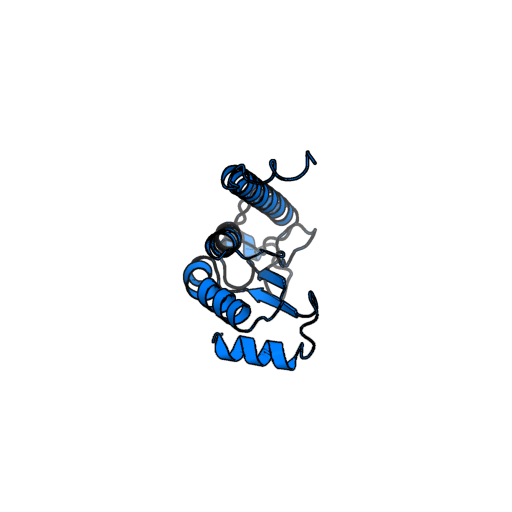81 137 GLN A O 1
ATOM 1066 N N . GLU A 1 138 ? -10.143 5.284 -10.751 1.00 86.94 138 GLU A N 1
ATOM 1067 C CA . GLU A 1 138 ? -11.308 5.655 -11.563 1.00 86.94 138 GLU A CA 1
ATOM 1068 C C . GLU A 1 138 ? -12.294 4.488 -11.724 1.00 86.94 138 GLU A C 1
ATOM 1070 O O . GLU A 1 138 ? -13.505 4.689 -11.609 1.00 86.94 138 GLU A O 1
ATOM 1075 N N . GLU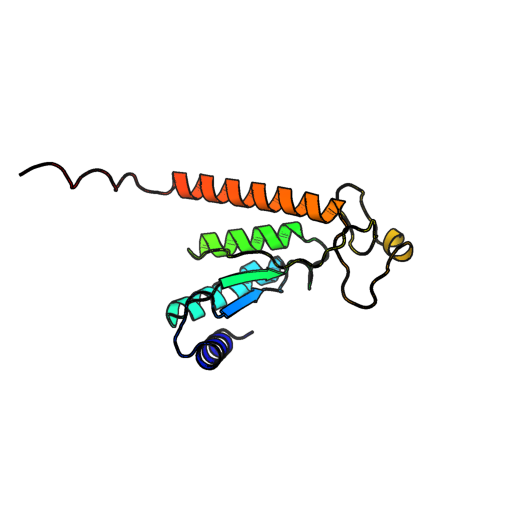 A 1 139 ? -11.795 3.268 -11.945 1.00 83.25 139 GLU A N 1
ATOM 1076 C CA . GLU A 1 139 ? -12.612 2.051 -12.024 1.00 83.25 139 GLU A CA 1
ATOM 1077 C C . GLU A 1 139 ? -13.365 1.785 -10.710 1.00 83.25 139 GLU A C 1
ATOM 1079 O O . GLU A 1 139 ? -14.573 1.523 -10.730 1.00 83.25 139 GLU A O 1
ATOM 1084 N N . GLU A 1 140 ? -12.687 1.909 -9.565 1.00 79.25 140 GLU A N 1
ATOM 1085 C CA . GLU A 1 140 ? -13.315 1.760 -8.248 1.00 79.25 140 GLU A CA 1
ATOM 1086 C C . GLU A 1 140 ? -14.359 2.844 -7.963 1.00 79.25 140 GLU A C 1
ATOM 1088 O O . GLU A 1 140 ? -15.453 2.548 -7.476 1.00 79.25 140 GLU A O 1
ATOM 1093 N N . ASP A 1 141 ? -14.056 4.105 -8.271 1.00 81.56 141 ASP A N 1
ATOM 1094 C CA . ASP A 1 141 ? -14.987 5.212 -8.054 1.00 81.56 141 ASP A CA 1
ATOM 1095 C C . ASP A 1 141 ? -16.228 5.077 -8.949 1.00 81.56 141 ASP A C 1
ATOM 1097 O O . ASP A 1 141 ? -17.360 5.270 -8.485 1.00 81.56 141 ASP A O 1
ATOM 1101 N N . ALA A 1 142 ? -16.047 4.660 -10.207 1.00 80.75 142 ALA A N 1
ATOM 1102 C CA . ALA A 1 142 ? -17.147 4.353 -11.112 1.00 80.75 142 ALA A CA 1
ATOM 1103 C C . ALA A 1 142 ? -18.013 3.206 -10.570 1.00 80.75 142 ALA A C 1
ATOM 1105 O O . ALA A 1 142 ? -19.241 3.330 -10.533 1.00 80.75 142 ALA A O 1
ATOM 1106 N N . PHE A 1 143 ? -17.403 2.125 -10.083 1.00 75.94 143 PHE A N 1
ATOM 1107 C CA . PHE A 1 143 ? -18.121 0.992 -9.500 1.00 75.94 143 PHE A CA 1
ATOM 1108 C C . PHE A 1 143 ? -18.911 1.384 -8.241 1.00 75.94 143 PHE A C 1
ATOM 1110 O O . PHE A 1 143 ? -20.108 1.098 -8.138 1.00 75.94 143 PHE A O 1
ATOM 1117 N N . ARG A 1 144 ? -18.290 2.133 -7.320 1.00 73.44 144 ARG A N 1
ATOM 1118 C CA . ARG A 1 144 ? -18.939 2.647 -6.101 1.00 73.44 144 ARG A CA 1
ATOM 1119 C C . ARG A 1 144 ? -20.118 3.565 -6.415 1.00 73.44 144 ARG A C 1
ATOM 1121 O O . ARG A 1 144 ? -21.140 3.498 -5.731 1.00 73.44 144 ARG A O 1
ATOM 1128 N N . SER A 1 145 ? -20.008 4.394 -7.456 1.00 74.69 145 SER A N 1
ATOM 1129 C CA . SER A 1 145 ? -21.098 5.280 -7.889 1.00 74.69 145 SER A CA 1
ATOM 1130 C C . SER A 1 145 ? -22.320 4.515 -8.421 1.00 74.69 145 SER A C 1
ATOM 1132 O O . SER A 1 145 ? -23.449 4.969 -8.248 1.00 74.69 145 SER A O 1
ATOM 1134 N N . GLN A 1 146 ? -22.117 3.329 -9.005 1.00 70.88 146 GLN A N 1
ATOM 1135 C CA . GLN A 1 146 ? -23.191 2.478 -9.532 1.00 70.88 146 GLN A CA 1
ATOM 1136 C C . GLN A 1 146 ? -23.876 1.629 -8.449 1.00 70.88 146 GLN A C 1
ATOM 1138 O O . GLN A 1 146 ? -25.021 1.217 -8.628 1.00 70.88 146 GLN A O 1
ATOM 1143 N N . GLN A 1 147 ? -23.199 1.372 -7.325 1.00 61.97 147 GLN A N 1
ATOM 1144 C CA . GLN A 1 147 ? -23.728 0.577 -6.210 1.00 61.97 147 GLN A CA 1
ATOM 1145 C C . GLN A 1 147 ? -24.432 1.392 -5.116 1.00 61.97 147 GLN A C 1
ATOM 1147 O O . GLN A 1 147 ? -25.030 0.804 -4.212 1.00 61.97 147 GLN A O 1
ATOM 1152 N N . GLN A 1 148 ? -24.412 2.728 -5.171 1.00 50.19 148 GLN A N 1
ATOM 1153 C CA . GLN A 1 148 ? -25.223 3.540 -4.262 1.00 50.19 148 GLN A CA 1
ATOM 1154 C C . GLN A 1 148 ? -26.717 3.382 -4.597 1.00 50.19 148 GLN A C 1
ATOM 1156 O O . GLN A 1 148 ? -27.132 3.734 -5.704 1.00 50.19 148 GLN A O 1
ATOM 1161 N N . PRO A 1 149 ? -27.569 2.897 -3.669 1.00 44.16 149 PRO A N 1
ATOM 1162 C CA . PRO A 1 149 ? -29.006 2.931 -3.890 1.00 44.16 149 PRO A CA 1
ATOM 1163 C C . PRO A 1 149 ? -29.460 4.391 -3.984 1.00 44.16 149 PRO A C 1
ATOM 1165 O O . PRO A 1 149 ? -28.974 5.256 -3.254 1.00 44.16 149 PRO A O 1
ATOM 1168 N N . ALA A 1 150 ? -30.427 4.657 -4.864 1.00 50.47 150 ALA A N 1
ATOM 1169 C CA . ALA A 1 150 ? -31.102 5.943 -5.034 1.00 50.47 150 ALA A CA 1
ATOM 1170 C C . ALA A 1 150 ? -31.961 6.328 -3.806 1.00 50.47 150 ALA A C 1
ATOM 1172 O O . ALA A 1 150 ? -33.159 6.575 -3.913 1.00 50.47 150 ALA A O 1
ATOM 1173 N N . THR A 1 151 ? -31.371 6.366 -2.613 1.00 47.91 151 THR A N 1
ATOM 1174 C CA . THR A 1 151 ? -32.036 6.710 -1.352 1.00 47.91 151 THR A CA 1
ATOM 1175 C C . THR A 1 151 ? -31.292 7.841 -0.655 1.00 47.91 151 THR A C 1
ATOM 1177 O O . THR A 1 151 ? -30.793 7.696 0.455 1.00 47.91 151 THR A O 1
ATOM 1180 N N . ALA A 1 152 ? -31.211 8.988 -1.324 1.00 46.69 152 ALA A N 1
ATOM 1181 C CA . ALA A 1 152 ? -30.878 10.264 -0.694 1.00 46.69 152 ALA A CA 1
ATOM 1182 C C . ALA A 1 152 ? -31.574 11.435 -1.409 1.00 46.69 152 ALA A C 1
ATOM 1184 O O . ALA A 1 152 ? -30.977 12.478 -1.649 1.00 46.69 152 ALA A O 1
ATOM 1185 N N . SER A 1 153 ? -32.844 11.264 -1.789 1.00 45.84 153 SER A N 1
ATOM 1186 C CA . SER A 1 153 ? -33.673 12.384 -2.250 1.00 45.84 153 SER A CA 1
ATOM 1187 C C . SER A 1 153 ? -35.158 12.115 -2.008 1.00 45.84 153 SER A C 1
ATOM 1189 O O . SER A 1 153 ? -35.907 11.857 -2.938 1.00 45.84 153 SER A O 1
ATOM 1191 N N . ALA A 1 154 ? -35.576 12.089 -0.738 1.00 44.66 154 ALA A N 1
ATOM 1192 C CA . ALA A 1 154 ? -36.985 12.226 -0.341 1.00 44.66 154 ALA A CA 1
ATOM 1193 C C . ALA A 1 154 ? -37.117 12.331 1.190 1.00 44.66 154 ALA A C 1
ATOM 1195 O O . ALA A 1 154 ? -37.613 11.407 1.822 1.00 44.66 154 ALA A O 1
ATOM 1196 N N . CYS A 1 155 ? -36.641 13.417 1.811 1.00 40.47 155 CYS A N 1
ATOM 1197 C CA . CYS A 1 155 ? -37.147 13.820 3.136 1.00 40.47 155 CYS A CA 1
ATOM 1198 C C . CYS A 1 155 ? -36.753 15.251 3.531 1.00 40.47 155 CYS A C 1
ATOM 1200 O O . CYS A 1 155 ? -36.353 15.499 4.655 1.00 40.47 155 CYS A O 1
ATOM 1202 N N . PHE A 1 156 ? -36.851 16.210 2.613 1.00 45.28 156 PHE A N 1
ATOM 1203 C CA . PHE A 1 156 ? -36.939 17.627 2.972 1.00 45.28 156 PHE A CA 1
ATOM 1204 C C . PHE A 1 156 ? -37.745 18.312 1.886 1.00 45.28 156 PHE A C 1
ATOM 1206 O O . PHE A 1 156 ? -37.168 18.768 0.912 1.00 45.28 156 PHE A O 1
ATOM 1213 N N . LEU A 1 157 ? -39.070 18.274 2.009 1.00 44.59 157 LEU A N 1
ATOM 1214 C CA . LEU A 1 157 ? -40.019 19.235 1.443 1.00 44.59 157 LEU A CA 1
ATOM 1215 C C . LEU A 1 157 ? -41.420 18.793 1.884 1.00 44.59 157 LEU A C 1
ATOM 1217 O O . LEU A 1 157 ? -42.004 17.897 1.278 1.00 44.59 157 LEU A O 1
ATOM 1221 N N . ASN A 1 158 ? -41.898 19.391 2.980 1.00 38.34 158 ASN A N 1
ATOM 1222 C CA . ASN A 1 158 ? -43.260 19.910 3.192 1.00 38.34 158 ASN A CA 1
ATOM 1223 C C . ASN A 1 158 ? -43.715 19.770 4.652 1.00 38.34 158 ASN A C 1
ATOM 1225 O O . ASN A 1 158 ? -43.793 18.656 5.161 1.00 38.34 158 ASN A O 1
ATOM 1229 N N . GLY A 1 159 ? -44.135 20.903 5.228 1.00 38.44 159 GLY A N 1
ATOM 1230 C CA . GLY A 1 159 ? -45.134 20.976 6.303 1.00 38.44 159 GLY A CA 1
ATOM 1231 C C . GLY A 1 159 ? -44.583 21.211 7.691 1.00 38.44 159 GLY A C 1
ATOM 1232 O O . GLY A 1 159 ? -44.422 20.205 8.409 1.00 38.44 159 GLY A O 1
#

InterPro domains:
  IPR002480 DAHP synthetase, class II [PF01474] (1-134)
  IPR002480 DAHP synthetase, class II [PTHR21337] (1-148)
  IPR013785 Aldolase-type TIM barrel [G3DSA:3.20.20.70] (1-139)

Radius of gyration: 19.36 Å; chains: 1; bounding box: 69×34×45 Å

Organism: NCBI:txid191504

Foldseek 3Di:
DQLVVVLVVLCVQCVVLDAASAEDEDDDELVVLLVPVLSNVVSCVVSVHHYAYEYEQQHPDLDRLSNLLSLLVSCLVNVHDHRYYDFFADQDPALQHADAPVGRDPVNNVVGVPDPDGGHHYPRSVVVVVVSNVVSVVVSVVVVVVPDPPPDPPDDDDD

Secondary structure (DSSP, 8-state):
--HHHHHHHHHHH-TT--TTS-EEEE-S-HHHHHHHHHHHHHHHHHTT---EEEE-SSTT-SSSHHHHHHHHHHHHHHT--EEEE---B-SS----SSBTTTTB-SGGGGTS---SSSPPBPHHHHHHHHHHHHHHHHHHHHHHHHHS-S-SSSSS---